Protein AF-A0A959FXV3-F1 (afdb_monomer_lite)

Sequence (146 aa):
MAFSIILAHLLRFNFEVSSIEYYHFWLGPLVFWIARVLSFFVFKTYTGIIFHTSIEDARRIFLTLASVSLGWAIILNPLAYLWTNHYLLPYSILIIELLVSVFMMAAYRALFKILYIESINQNKVKKRVFIYGAGSAGVTVKQVLD

Structure (mmCIF, N/CA/C/O backbone):
data_AF-A0A959FXV3-F1
#
_entry.id   AF-A0A959FXV3-F1
#
loop_
_atom_site.group_PDB
_atom_site.id
_atom_site.type_symbol
_atom_site.label_atom_id
_atom_site.label_alt_id
_atom_site.label_comp_id
_atom_site.label_asym_id
_atom_site.label_entity_id
_atom_site.label_seq_id
_atom_site.pdbx_PDB_ins_code
_atom_site.Cartn_x
_atom_site.Cartn_y
_atom_site.Cartn_z
_atom_site.occupancy
_atom_site.B_iso_or_equiv
_atom_site.auth_seq_id
_atom_site.auth_comp_id
_atom_site.auth_asym_id
_atom_site.auth_atom_id
_atom_site.pdbx_PDB_model_num
ATOM 1 N N . MET A 1 1 ? -5.057 -5.636 -3.500 1.00 75.06 1 MET A N 1
ATOM 2 C CA . MET A 1 1 ? -3.670 -5.805 -4.003 1.00 75.06 1 MET A CA 1
ATOM 3 C C . MET A 1 1 ? -3.615 -5.998 -5.501 1.00 75.06 1 MET A C 1
ATOM 5 O O . MET A 1 1 ? -2.956 -5.195 -6.137 1.00 75.06 1 MET A O 1
ATOM 9 N N . ALA A 1 2 ? -4.329 -6.975 -6.074 1.00 78.25 2 ALA A N 1
ATOM 10 C CA . ALA A 1 2 ? -4.413 -7.115 -7.535 1.00 78.25 2 ALA A CA 1
ATOM 11 C C . ALA A 1 2 ? -4.829 -5.792 -8.208 1.00 78.25 2 ALA A C 1
ATOM 13 O O . ALA A 1 2 ? -4.161 -5.328 -9.122 1.00 78.25 2 ALA A O 1
ATOM 14 N N . PHE A 1 3 ? -5.830 -5.107 -7.642 1.00 83.06 3 PHE A N 1
ATOM 15 C CA . PHE A 1 3 ? -6.234 -3.769 -8.085 1.00 83.06 3 PHE A CA 1
ATOM 16 C C . PHE A 1 3 ? -5.107 -2.720 -8.029 1.00 83.06 3 PHE A C 1
ATOM 18 O O . PHE A 1 3 ? -4.978 -1.919 -8.943 1.00 83.06 3 PHE A O 1
ATOM 25 N N . SER A 1 4 ? -4.265 -2.749 -6.990 1.00 83.31 4 SER A N 1
ATOM 26 C CA . SER A 1 4 ? -3.133 -1.820 -6.838 1.00 83.31 4 SER A CA 1
ATOM 27 C C . SER A 1 4 ? -2.106 -2.012 -7.951 1.00 83.31 4 SER A C 1
ATOM 29 O O . SER A 1 4 ? -1.649 -1.046 -8.552 1.00 83.31 4 SER A O 1
ATOM 31 N N . ILE A 1 5 ? -1.798 -3.274 -8.265 1.00 82.19 5 ILE A N 1
ATOM 32 C CA . ILE A 1 5 ? -0.875 -3.638 -9.341 1.00 82.19 5 ILE A CA 1
ATOM 33 C C . ILE A 1 5 ? -1.449 -3.190 -10.683 1.00 82.19 5 ILE A C 1
ATOM 35 O O . ILE A 1 5 ? -0.754 -2.515 -11.434 1.00 82.19 5 ILE A O 1
ATOM 39 N N . ILE A 1 6 ? -2.715 -3.501 -10.972 1.00 83.06 6 ILE A N 1
ATOM 40 C CA . ILE A 1 6 ? -3.372 -3.092 -12.223 1.00 83.06 6 ILE A CA 1
ATOM 41 C C . ILE A 1 6 ? -3.349 -1.565 -12.365 1.00 83.06 6 ILE A C 1
ATOM 43 O O . ILE A 1 6 ? -2.922 -1.047 -13.395 1.00 83.06 6 ILE A O 1
ATOM 47 N N . LEU A 1 7 ? -3.735 -0.840 -11.312 1.00 83.56 7 LEU A N 1
ATOM 48 C CA . LEU A 1 7 ? -3.769 0.619 -11.324 1.00 83.56 7 LEU A CA 1
ATOM 49 C C . LEU A 1 7 ? -2.373 1.229 -11.508 1.00 83.56 7 LEU A C 1
ATOM 51 O O . LEU A 1 7 ? -2.223 2.194 -12.251 1.00 83.56 7 LEU A O 1
ATOM 55 N N . ALA A 1 8 ? -1.345 0.655 -10.883 1.00 83.19 8 ALA A N 1
ATOM 56 C CA . ALA A 1 8 ? 0.028 1.121 -11.038 1.00 83.19 8 ALA A CA 1
ATOM 57 C C . ALA A 1 8 ? 0.549 0.961 -12.471 1.00 83.19 8 ALA A C 1
ATOM 59 O O . ALA A 1 8 ? 1.258 1.839 -12.964 1.00 83.19 8 ALA A O 1
ATOM 60 N N . HIS A 1 9 ? 0.168 -0.120 -13.155 1.00 79.12 9 HIS A N 1
ATOM 61 C CA . HIS A 1 9 ? 0.510 -0.302 -14.563 1.00 79.12 9 HIS A CA 1
ATOM 62 C C . HIS A 1 9 ? -0.232 0.704 -15.446 1.00 79.12 9 HIS A C 1
ATOM 64 O O . HIS A 1 9 ? 0.405 1.377 -16.250 1.00 79.12 9 HIS A O 1
ATOM 70 N N . LEU A 1 10 ? -1.541 0.887 -15.246 1.00 81.62 10 LEU A N 1
ATOM 71 C CA . LEU A 1 10 ? -2.317 1.878 -16.000 1.00 81.62 10 LEU A CA 1
ATOM 72 C C . LEU A 1 10 ? -1.748 3.294 -15.843 1.00 81.62 10 LEU A C 1
ATOM 74 O O . LEU A 1 10 ? -1.548 3.988 -16.836 1.00 81.62 10 LEU A O 1
ATOM 78 N N . LEU A 1 11 ? -1.414 3.698 -14.614 1.00 81.75 11 LEU A N 1
ATOM 79 C CA . LEU A 1 11 ? -0.819 5.008 -14.338 1.00 81.75 11 LEU A CA 1
ATOM 80 C C . LEU A 1 11 ? 0.571 5.165 -14.964 1.00 81.75 11 LEU A C 1
ATOM 82 O O . LEU A 1 11 ? 0.897 6.236 -15.466 1.00 81.75 11 LEU A O 1
ATOM 86 N N . ARG A 1 12 ? 1.397 4.110 -14.974 1.00 81.81 12 ARG A N 1
ATOM 87 C CA . ARG A 1 12 ? 2.744 4.169 -15.562 1.00 81.81 12 ARG A CA 1
ATOM 88 C C . ARG A 1 12 ? 2.724 4.387 -17.075 1.00 81.81 12 ARG A C 1
ATOM 90 O O . ARG A 1 12 ? 3.636 5.039 -17.591 1.00 81.81 12 ARG A O 1
ATOM 97 N N . PHE A 1 13 ? 1.724 3.823 -17.746 1.00 78.94 13 PHE A N 1
ATOM 98 C CA . PHE A 1 13 ? 1.533 3.912 -19.192 1.00 78.94 13 PHE A CA 1
ATOM 99 C C . PHE A 1 13 ? 0.538 5.007 -19.595 1.00 78.94 13 PHE A C 1
ATOM 101 O O . PHE A 1 13 ? 0.100 5.023 -20.735 1.00 78.94 13 PHE A O 1
ATOM 108 N N . ASN A 1 14 ? 0.163 5.920 -18.687 1.00 79.06 14 ASN A N 1
ATOM 109 C CA . ASN A 1 14 ? -0.831 6.970 -18.954 1.00 79.06 14 ASN A CA 1
ATOM 110 C C . ASN A 1 14 ? -2.129 6.434 -19.596 1.00 79.06 14 ASN A C 1
ATOM 112 O O . ASN A 1 14 ? -2.738 7.107 -20.419 1.00 79.06 14 ASN A O 1
ATOM 116 N N . PHE A 1 15 ? -2.557 5.226 -19.214 1.00 77.69 15 PHE A N 1
ATOM 117 C CA . PHE A 1 15 ? -3.709 4.508 -19.778 1.00 77.69 15 PHE A CA 1
ATOM 118 C C . PHE A 1 15 ? -3.577 4.085 -21.257 1.00 77.69 15 PHE A C 1
ATOM 120 O O . PHE A 1 15 ? -4.550 3.615 -21.846 1.00 77.69 15 PHE A O 1
ATOM 127 N N . GLU A 1 16 ? -2.383 4.151 -21.849 1.00 75.88 16 GLU A N 1
ATOM 128 C CA . GLU A 1 16 ? -2.110 3.640 -23.196 1.00 75.88 16 GLU A CA 1
ATOM 129 C C . GLU A 1 16 ? -1.821 2.132 -23.181 1.00 75.88 16 GLU A C 1
ATOM 131 O O . GLU A 1 16 ? -0.695 1.677 -22.969 1.00 75.88 16 GLU A O 1
ATOM 136 N N . VAL A 1 17 ? -2.859 1.336 -23.441 1.00 66.69 17 VAL A N 1
ATOM 137 C CA . VAL A 1 17 ? -2.805 -0.137 -23.394 1.00 66.69 17 VAL A CA 1
ATOM 138 C C . VAL A 1 17 ? -1.941 -0.749 -24.510 1.00 66.69 17 VAL A C 1
ATOM 140 O O . VAL A 1 17 ? -1.401 -1.835 -24.341 1.00 66.69 17 VAL A O 1
ATOM 143 N N . SER A 1 18 ? -1.720 -0.052 -25.625 1.00 62.75 18 SER A N 1
ATOM 144 C CA . SER A 1 18 ? -0.889 -0.539 -26.744 1.00 62.75 18 SER A CA 1
ATOM 145 C C . SER A 1 18 ? 0.589 -0.732 -26.379 1.00 62.75 18 SER A C 1
ATOM 147 O O . SER A 1 18 ? 1.270 -1.579 -26.951 1.00 62.75 18 SER A O 1
ATOM 149 N N . SER A 1 19 ? 1.091 0.019 -25.398 1.00 61.59 19 SER A N 1
ATOM 150 C CA . SER A 1 19 ? 2.481 -0.062 -24.927 1.00 61.59 19 SER A CA 1
ATOM 151 C C . SER A 1 19 ? 2.746 -1.242 -23.974 1.00 61.59 19 SER A C 1
ATOM 153 O O . SER A 1 19 ? 3.897 -1.589 -23.705 1.00 61.59 19 SER A O 1
ATOM 155 N N . ILE A 1 20 ? 1.679 -1.886 -23.491 1.00 60.22 20 ILE A N 1
ATOM 156 C CA . ILE A 1 20 ? 1.708 -2.980 -22.514 1.00 60.22 20 ILE A CA 1
ATOM 157 C C . ILE A 1 20 ? 2.058 -4.324 -23.174 1.00 60.22 20 ILE A C 1
ATOM 159 O O . ILE A 1 20 ? 2.752 -5.141 -22.574 1.00 60.22 20 ILE A O 1
ATOM 163 N N . GLU A 1 21 ? 1.645 -4.563 -24.420 1.00 57.72 21 GLU A N 1
ATOM 164 C CA . GLU A 1 21 ? 1.830 -5.864 -25.088 1.00 57.72 21 GLU A CA 1
ATOM 165 C C . GLU A 1 21 ? 3.283 -6.146 -25.513 1.00 57.72 21 GLU A C 1
ATOM 167 O O . GLU A 1 21 ? 3.685 -7.305 -25.615 1.00 57.72 21 GLU A O 1
ATOM 172 N N . TYR A 1 22 ? 4.112 -5.112 -25.684 1.00 55.06 22 TYR A N 1
ATOM 173 C CA . TYR A 1 22 ? 5.455 -5.246 -26.267 1.00 55.06 22 TYR A CA 1
ATOM 174 C C . TYR A 1 22 ? 6.492 -5.921 -25.344 1.00 55.06 22 TYR A C 1
ATOM 176 O O . TYR A 1 22 ? 7.534 -6.380 -25.806 1.00 55.06 22 TYR A O 1
ATOM 184 N N . TYR A 1 23 ? 6.223 -6.008 -24.036 1.00 56.47 23 TYR A N 1
ATOM 185 C CA . TYR A 1 23 ? 7.224 -6.360 -23.015 1.00 56.47 23 TYR A CA 1
ATOM 186 C C . TYR A 1 23 ? 7.000 -7.701 -22.291 1.00 56.47 23 TYR A C 1
ATOM 188 O O . TYR A 1 23 ? 7.537 -7.892 -21.203 1.00 56.47 23 TYR A O 1
ATOM 196 N N . HIS A 1 24 ? 6.240 -8.655 -22.854 1.00 57.41 24 HIS A N 1
ATOM 197 C CA . HIS A 1 24 ? 5.924 -9.931 -22.165 1.00 57.41 24 HIS A CA 1
ATOM 198 C C . HIS A 1 24 ? 5.381 -9.686 -20.741 1.00 57.41 24 HIS A C 1
ATOM 200 O O . HIS A 1 24 ? 5.796 -10.273 -19.739 1.00 57.41 24 HIS A O 1
ATOM 206 N N . PHE A 1 25 ? 4.433 -8.756 -20.678 1.00 64.56 25 PHE A N 1
ATOM 207 C CA . PHE A 1 25 ? 3.991 -8.032 -19.492 1.00 64.56 25 PHE A CA 1
ATOM 208 C C . PHE A 1 25 ? 3.380 -8.877 -18.369 1.00 64.56 25 PHE A C 1
ATOM 210 O O . PHE A 1 25 ? 3.271 -8.397 -17.249 1.00 64.56 25 PHE A O 1
ATOM 217 N N . TRP A 1 26 ? 3.000 -10.132 -18.606 1.00 66.69 26 TRP A N 1
ATOM 218 C CA . TRP A 1 26 ? 2.241 -10.905 -17.618 1.00 66.69 26 TRP A CA 1
ATOM 219 C C . TRP A 1 26 ? 3.104 -11.555 -16.530 1.00 66.69 26 TRP A C 1
ATOM 221 O O . TRP A 1 26 ? 2.618 -11.739 -15.416 1.00 66.69 26 TRP A O 1
ATOM 231 N N . LEU A 1 27 ? 4.375 -11.877 -16.796 1.00 71.69 27 LEU A N 1
ATOM 232 C CA . LEU A 1 27 ? 5.201 -12.630 -15.841 1.00 71.69 27 LEU A CA 1
ATOM 233 C C . LEU A 1 27 ? 5.641 -11.784 -14.636 1.00 71.69 27 LEU A C 1
ATOM 235 O O . LEU A 1 27 ? 5.456 -12.205 -13.495 1.00 71.69 27 LEU A O 1
ATOM 239 N N . GLY A 1 28 ? 6.175 -10.581 -14.858 1.00 75.50 28 GLY A N 1
ATOM 240 C CA . GLY A 1 28 ? 6.685 -9.724 -13.777 1.00 75.50 28 GLY A CA 1
ATOM 241 C C . GLY A 1 28 ? 5.632 -9.339 -12.725 1.00 75.50 28 GLY A C 1
ATOM 242 O O . GLY A 1 28 ? 5.844 -9.596 -11.536 1.00 75.50 28 GLY A O 1
ATOM 243 N N . PRO A 1 29 ? 4.468 -8.797 -13.125 1.00 78.06 29 PRO A N 1
ATOM 244 C CA . PRO A 1 29 ? 3.387 -8.436 -12.211 1.00 78.06 29 PRO A CA 1
ATOM 245 C C . PRO A 1 29 ? 2.800 -9.642 -11.472 1.00 78.06 29 PRO A C 1
ATOM 247 O O . PRO A 1 29 ? 2.407 -9.513 -10.313 1.00 78.06 29 PRO A O 1
ATOM 250 N N . LEU A 1 30 ? 2.762 -10.815 -12.112 1.00 79.94 30 LEU A N 1
ATOM 251 C CA . LEU A 1 30 ? 2.238 -12.042 -11.515 1.00 79.94 30 LEU A CA 1
ATOM 252 C C . LEU A 1 30 ? 3.181 -12.594 -10.440 1.00 79.94 30 LEU A C 1
ATOM 254 O O . LEU A 1 30 ? 2.732 -12.896 -9.334 1.00 79.94 30 LEU A O 1
ATOM 258 N N . VAL A 1 31 ? 4.490 -12.646 -10.709 1.00 80.06 31 VAL A N 1
ATOM 259 C CA . VAL A 1 31 ? 5.491 -13.041 -9.701 1.00 80.06 31 VAL A CA 1
ATOM 260 C C . VAL A 1 31 ? 5.507 -12.040 -8.541 1.00 80.06 31 VAL A C 1
ATOM 262 O O . VAL A 1 31 ? 5.544 -12.443 -7.377 1.00 80.06 31 VAL A O 1
ATOM 265 N N . PHE A 1 32 ? 5.393 -10.740 -8.832 1.00 82.44 32 PHE A N 1
ATOM 266 C CA . PHE A 1 32 ? 5.285 -9.704 -7.804 1.00 82.44 32 PHE A CA 1
ATOM 267 C C . PHE A 1 32 ? 4.036 -9.874 -6.937 1.00 82.44 32 PHE A C 1
ATOM 269 O O . PHE A 1 32 ? 4.103 -9.776 -5.710 1.00 82.44 32 PHE A O 1
ATOM 276 N N . TRP A 1 33 ? 2.896 -10.179 -7.557 1.00 83.00 33 TRP A N 1
ATOM 277 C CA . TRP A 1 33 ? 1.655 -10.438 -6.840 1.00 83.00 33 TRP A CA 1
ATOM 278 C C . TRP A 1 33 ? 1.782 -11.644 -5.902 1.00 83.00 33 TRP A C 1
ATOM 280 O O . TRP A 1 33 ? 1.414 -11.536 -4.732 1.00 83.00 33 TRP A O 1
ATOM 290 N N . ILE A 1 34 ? 2.374 -12.749 -6.366 1.00 83.62 34 ILE A N 1
ATOM 291 C CA . ILE A 1 34 ? 2.617 -13.947 -5.546 1.00 83.62 34 ILE A CA 1
ATOM 292 C C . ILE A 1 34 ? 3.521 -13.622 -4.350 1.00 83.62 34 ILE A C 1
ATOM 294 O O . ILE A 1 34 ? 3.174 -13.951 -3.214 1.00 83.62 34 ILE A O 1
ATOM 298 N N . ALA A 1 35 ? 4.639 -12.922 -4.576 1.00 82.00 35 ALA A N 1
ATOM 299 C CA . ALA A 1 35 ? 5.551 -12.505 -3.507 1.00 82.00 35 ALA A CA 1
ATOM 300 C C . ALA A 1 35 ? 4.837 -11.656 -2.440 1.00 82.00 35 ALA A C 1
ATOM 302 O O . ALA A 1 35 ? 5.111 -11.760 -1.242 1.00 82.00 35 ALA A O 1
ATOM 303 N N . ARG A 1 36 ? 3.870 -10.842 -2.870 1.00 80.94 36 ARG A N 1
ATOM 304 C CA . ARG A 1 36 ? 3.094 -9.965 -1.995 1.00 80.94 36 ARG A CA 1
ATOM 305 C C . ARG A 1 36 ? 1.994 -10.685 -1.222 1.00 80.94 36 ARG A C 1
ATOM 307 O O . ARG A 1 36 ? 1.734 -10.352 -0.069 1.00 80.94 36 ARG A O 1
ATOM 314 N N . VAL A 1 37 ? 1.364 -11.687 -1.825 1.00 82.56 37 VAL A N 1
ATOM 315 C CA . VAL A 1 37 ? 0.430 -12.568 -1.116 1.00 82.56 37 VAL A CA 1
ATOM 316 C C . VAL A 1 37 ? 1.180 -13.346 -0.032 1.00 82.56 37 VAL A C 1
ATOM 318 O O . VAL A 1 37 ? 0.744 -13.360 1.119 1.00 82.56 37 VAL A O 1
ATOM 321 N N . LEU A 1 38 ? 2.347 -13.910 -0.362 1.00 82.50 38 LEU A N 1
ATOM 322 C CA . LEU A 1 38 ? 3.209 -14.624 0.586 1.00 82.50 38 LEU A CA 1
ATOM 323 C C . LEU A 1 38 ? 3.622 -13.750 1.776 1.00 82.50 38 LEU A C 1
ATOM 325 O O . LEU A 1 38 ? 3.519 -14.189 2.922 1.00 82.50 38 LEU A O 1
ATOM 329 N N . SER A 1 39 ? 4.030 -12.501 1.538 1.00 76.38 39 SER A N 1
ATOM 330 C CA . SER A 1 39 ? 4.417 -11.602 2.631 1.00 76.38 39 SER A CA 1
ATOM 331 C C . SER A 1 39 ? 3.260 -11.321 3.594 1.00 76.38 39 SER A C 1
ATOM 333 O O . SER A 1 39 ? 3.462 -11.283 4.805 1.00 76.38 39 SER A O 1
ATOM 335 N N . PHE A 1 40 ? 2.025 -11.224 3.104 1.00 73.38 40 PHE A N 1
ATOM 336 C CA . PHE A 1 40 ? 0.855 -11.037 3.963 1.00 73.38 40 PHE A CA 1
ATOM 337 C C . PHE A 1 40 ? 0.566 -12.229 4.874 1.00 73.38 40 PHE A C 1
ATOM 339 O O . PHE A 1 40 ? 0.165 -12.038 6.026 1.00 73.38 40 PHE A O 1
ATOM 346 N N . PHE A 1 41 ? 0.798 -13.448 4.385 1.00 72.81 41 PHE A N 1
ATOM 347 C CA . PHE A 1 41 ? 0.689 -14.652 5.208 1.00 72.81 41 PHE A CA 1
ATOM 348 C C . PHE A 1 41 ? 1.759 -14.689 6.303 1.00 72.81 41 PHE A C 1
ATOM 350 O O . PHE A 1 41 ? 1.442 -14.993 7.452 1.00 72.81 41 PHE A O 1
ATOM 357 N N . VAL A 1 42 ? 3.000 -14.314 5.977 1.00 70.81 42 VAL A N 1
ATOM 358 C CA . VAL A 1 42 ? 4.116 -14.291 6.938 1.00 70.81 42 VAL A CA 1
ATOM 359 C C . VAL A 1 42 ? 3.908 -13.222 8.014 1.00 70.81 42 VAL A C 1
ATOM 361 O O . VAL A 1 42 ? 4.068 -13.494 9.201 1.00 70.81 42 VAL A O 1
ATOM 364 N N . PHE A 1 43 ? 3.508 -12.011 7.622 1.00 66.44 43 PHE A N 1
ATOM 365 C CA . PHE A 1 43 ? 3.371 -10.879 8.541 1.00 66.44 43 PHE A CA 1
ATOM 366 C C . PHE A 1 43 ? 2.019 -10.821 9.272 1.00 66.44 43 PHE A C 1
ATOM 368 O O . PHE A 1 43 ? 1.827 -9.928 10.101 1.00 66.44 43 PHE A O 1
ATOM 375 N N . LYS A 1 44 ? 1.099 -11.765 9.000 1.00 64.25 44 LYS A N 1
ATOM 376 C CA . LYS A 1 44 ? -0.242 -11.870 9.611 1.00 64.25 44 LYS A CA 1
ATOM 377 C C . LYS A 1 44 ? -0.937 -10.510 9.733 1.00 64.25 44 LYS A C 1
ATOM 379 O O . LYS A 1 44 ? -1.488 -10.137 10.768 1.00 64.25 44 LYS A O 1
ATOM 384 N N . THR A 1 45 ? -0.930 -9.745 8.651 1.00 62.81 45 THR A N 1
ATOM 385 C CA . THR A 1 45 ? -1.444 -8.368 8.626 1.00 62.81 45 THR A CA 1
ATOM 386 C C . THR A 1 45 ? -2.968 -8.288 8.863 1.00 62.81 45 THR A C 1
ATOM 388 O O . THR A 1 45 ? -3.526 -7.212 9.084 1.00 62.81 45 THR A O 1
ATOM 391 N N . TYR A 1 46 ? -3.641 -9.443 8.865 1.00 60.00 46 TYR A N 1
ATOM 392 C CA . TYR A 1 46 ? -5.076 -9.620 9.081 1.00 60.00 46 TYR A CA 1
ATOM 393 C C . TYR A 1 46 ? -5.516 -9.599 10.560 1.00 60.00 46 TYR A C 1
ATOM 395 O O . TYR A 1 46 ? -6.694 -9.388 10.829 1.00 60.00 46 TYR A O 1
ATOM 403 N N . THR A 1 47 ? -4.614 -9.786 11.531 1.00 53.00 47 THR A N 1
ATOM 404 C CA . THR A 1 47 ? -4.994 -10.092 12.934 1.00 53.00 47 THR A CA 1
ATOM 405 C C . THR A 1 47 ? -5.230 -8.900 13.884 1.00 53.00 47 THR A C 1
ATOM 407 O O . THR A 1 47 ? -5.376 -9.114 15.080 1.00 53.00 47 THR A O 1
ATOM 410 N N . GLY A 1 48 ? -5.309 -7.653 13.403 1.00 53.62 48 GLY A N 1
ATOM 411 C CA . GLY A 1 48 ? -5.340 -6.449 14.270 1.00 53.62 48 GLY A CA 1
ATOM 412 C C . GLY A 1 48 ? -6.629 -5.612 14.264 1.00 53.62 48 GLY A C 1
ATOM 413 O O . GLY A 1 48 ? -6.628 -4.462 14.683 1.00 53.62 48 GLY A O 1
ATOM 414 N N . ILE A 1 49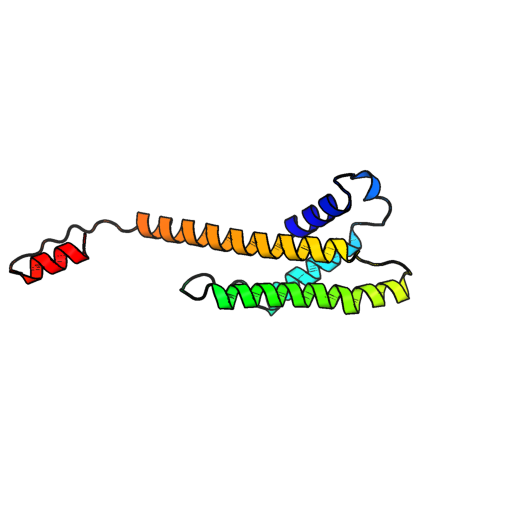 ? -7.739 -6.119 13.723 1.00 57.38 49 ILE A N 1
ATOM 415 C CA . ILE A 1 49 ? -8.846 -5.249 13.273 1.00 57.38 49 ILE A CA 1
ATOM 416 C C . ILE A 1 49 ? -9.676 -4.620 14.417 1.00 57.38 49 ILE A C 1
ATOM 418 O O . ILE A 1 49 ? -10.345 -3.618 14.174 1.00 57.38 49 ILE A O 1
ATOM 422 N N . ILE A 1 50 ? -9.654 -5.141 15.654 1.00 55.31 50 ILE A N 1
ATOM 423 C CA . ILE A 1 50 ? -10.853 -4.988 16.503 1.00 55.31 50 ILE A CA 1
ATOM 424 C C . ILE A 1 50 ? -10.748 -3.991 17.684 1.00 55.31 50 ILE A C 1
ATOM 426 O O . ILE A 1 50 ? -11.752 -3.337 17.943 1.00 55.31 50 ILE A O 1
ATOM 430 N N . PHE A 1 51 ? -9.613 -3.719 18.352 1.00 51.91 51 PHE A N 1
ATOM 431 C CA . PHE A 1 51 ? -9.626 -2.735 19.463 1.00 51.91 51 PHE A CA 1
ATOM 432 C C . PHE A 1 51 ? -8.359 -1.866 19.597 1.00 51.91 51 PHE A C 1
ATOM 434 O O . PHE A 1 51 ? -7.292 -2.346 19.939 1.00 51.91 51 PHE A O 1
ATOM 441 N N . HIS A 1 52 ? -8.535 -0.553 19.379 1.00 52.34 52 HIS A N 1
ATOM 442 C CA . HIS A 1 52 ? -7.760 0.571 19.949 1.00 52.34 52 HIS A CA 1
ATOM 443 C C . HIS A 1 52 ? -6.234 0.616 19.704 1.00 52.34 52 HIS A C 1
ATOM 445 O O . HIS A 1 52 ? -5.511 1.249 20.466 1.00 52.34 52 HIS A O 1
ATOM 451 N N . THR A 1 53 ? -5.737 0.047 18.601 1.00 54.81 53 THR A N 1
ATOM 452 C CA . THR A 1 53 ? -4.299 0.082 18.246 1.00 54.81 53 THR A CA 1
ATOM 453 C C . THR A 1 53 ? -4.082 0.529 16.790 1.00 54.81 53 THR A C 1
ATOM 455 O O . THR A 1 53 ? -3.504 -0.184 15.976 1.00 54.81 53 THR A O 1
ATOM 458 N N . SER A 1 54 ? -4.620 1.692 16.386 1.00 61.94 54 SER A N 1
ATOM 459 C CA . SER A 1 54 ? -4.677 2.042 14.952 1.00 61.94 54 SER A CA 1
ATOM 460 C C . SER A 1 54 ? -3.352 2.510 14.346 1.00 61.94 54 SER A C 1
ATOM 462 O O . SER A 1 54 ? -3.165 2.343 13.142 1.00 61.94 54 SER A O 1
ATOM 464 N N . ILE A 1 55 ? -2.450 3.104 15.135 1.00 67.12 55 ILE A N 1
ATOM 465 C CA . ILE A 1 55 ? -1.220 3.719 14.610 1.00 67.12 55 ILE A CA 1
ATOM 466 C C . ILE A 1 55 ? -0.106 2.678 14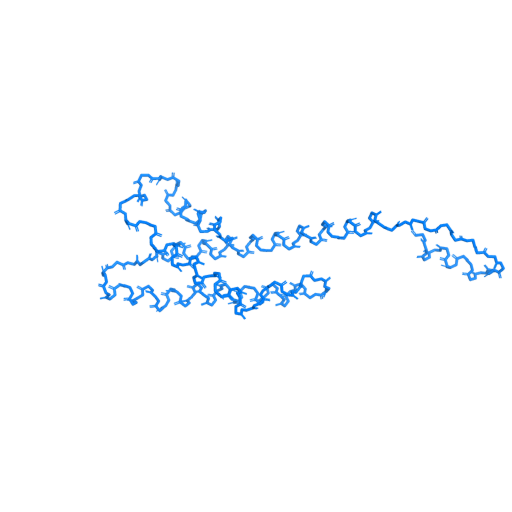.471 1.00 67.12 55 ILE A C 1
ATOM 468 O O . ILE A 1 55 ? 0.476 2.548 13.394 1.00 67.12 55 ILE A O 1
ATOM 472 N N . GLU A 1 56 ? 0.162 1.893 15.513 1.00 71.56 56 GLU A N 1
ATOM 473 C CA . GLU A 1 56 ? 1.201 0.856 15.504 1.00 71.56 56 GLU A CA 1
ATOM 474 C C . GLU A 1 56 ? 0.907 -0.216 14.456 1.00 71.56 56 GLU A C 1
ATOM 476 O O . GLU A 1 56 ? 1.816 -0.669 13.753 1.00 71.56 56 GLU A O 1
ATOM 481 N N . ASP A 1 57 ? -0.366 -0.570 14.281 1.00 71.44 57 ASP A N 1
ATOM 482 C CA . ASP A 1 57 ? -0.755 -1.497 13.233 1.00 71.44 57 ASP A CA 1
ATOM 483 C C . ASP A 1 57 ? -0.562 -0.888 11.848 1.00 71.44 57 ASP A C 1
ATOM 485 O O . ASP A 1 57 ? 0.023 -1.542 10.990 1.00 71.44 57 ASP A O 1
ATOM 489 N N . ALA A 1 58 ? -0.991 0.358 11.610 1.00 73.44 58 ALA A N 1
ATOM 490 C CA . ALA A 1 58 ? -0.763 1.030 10.328 1.00 73.44 58 ALA A CA 1
ATOM 491 C C . ALA A 1 58 ? 0.735 1.115 9.994 1.00 73.44 58 ALA A C 1
ATOM 493 O O . ALA A 1 58 ? 1.134 0.847 8.859 1.00 73.44 58 ALA A O 1
ATOM 494 N N . ARG A 1 59 ? 1.575 1.390 10.999 1.00 77.81 59 ARG A N 1
ATOM 495 C CA . ARG A 1 59 ? 3.034 1.363 10.871 1.00 77.81 59 ARG A CA 1
ATOM 496 C C . ARG A 1 59 ? 3.544 -0.031 10.508 1.00 77.81 59 ARG A C 1
ATOM 498 O O . ARG A 1 59 ? 4.389 -0.143 9.624 1.00 77.81 59 ARG A O 1
ATOM 505 N N . ARG A 1 60 ? 3.035 -1.095 11.139 1.00 78.19 60 ARG A N 1
ATOM 506 C CA . ARG A 1 60 ? 3.395 -2.482 10.802 1.00 78.19 60 ARG A CA 1
ATOM 507 C C . ARG A 1 60 ? 3.038 -2.809 9.351 1.00 78.19 60 ARG A C 1
ATOM 509 O O . ARG A 1 60 ? 3.887 -3.329 8.637 1.00 78.19 60 ARG A O 1
ATOM 516 N N . ILE A 1 61 ? 1.831 -2.452 8.901 1.00 81.06 61 ILE A N 1
ATOM 517 C CA . ILE A 1 61 ? 1.402 -2.635 7.503 1.00 81.06 61 ILE A CA 1
ATOM 518 C C . ILE A 1 61 ? 2.352 -1.911 6.550 1.00 81.06 61 ILE A C 1
ATOM 520 O O . ILE A 1 61 ? 2.830 -2.506 5.585 1.00 81.06 61 ILE A O 1
ATOM 524 N N . PHE A 1 62 ? 2.636 -0.638 6.830 1.00 82.69 62 PHE A N 1
ATOM 525 C CA . PHE A 1 62 ? 3.519 0.173 6.002 1.00 82.69 62 PHE A CA 1
ATOM 526 C C . PHE A 1 62 ? 4.917 -0.440 5.904 1.00 82.69 62 PHE A C 1
ATOM 528 O O . PHE A 1 62 ? 5.430 -0.610 4.803 1.00 82.69 62 PHE A O 1
ATOM 535 N N . LEU A 1 63 ? 5.506 -0.839 7.035 1.00 83.12 63 LEU A N 1
ATOM 536 C CA . LEU A 1 63 ? 6.830 -1.460 7.064 1.00 83.12 63 LEU A CA 1
ATOM 537 C C . LEU A 1 63 ? 6.862 -2.793 6.311 1.00 83.12 63 LEU A C 1
ATOM 539 O O . LEU A 1 63 ? 7.824 -3.045 5.592 1.00 83.12 63 LEU A O 1
ATOM 543 N N . THR A 1 64 ? 5.819 -3.620 6.421 1.00 83.50 64 THR A N 1
ATOM 544 C CA . THR A 1 64 ? 5.704 -4.870 5.653 1.00 83.50 64 THR A CA 1
ATOM 545 C C . THR A 1 64 ? 5.617 -4.611 4.147 1.00 83.50 64 THR A C 1
ATOM 547 O O . THR A 1 64 ? 6.273 -5.288 3.363 1.00 83.50 64 THR A O 1
ATOM 550 N N . LEU A 1 65 ? 4.821 -3.632 3.713 1.00 84.62 65 LEU A N 1
ATOM 551 C CA . LEU A 1 65 ? 4.686 -3.312 2.289 1.00 84.62 65 LEU A CA 1
ATOM 552 C C . LEU A 1 65 ? 5.958 -2.679 1.719 1.00 84.62 65 LEU A C 1
ATOM 554 O O . LEU A 1 65 ? 6.386 -3.020 0.612 1.00 84.62 65 LEU A O 1
ATOM 558 N N . ALA A 1 66 ? 6.576 -1.783 2.489 1.00 85.88 66 ALA A N 1
ATOM 559 C CA . ALA A 1 66 ? 7.818 -1.127 2.121 1.00 85.88 66 ALA A CA 1
ATOM 560 C C . ALA A 1 66 ? 8.972 -2.131 2.047 1.00 85.88 66 ALA A C 1
ATOM 562 O O . ALA A 1 66 ? 9.720 -2.099 1.078 1.00 85.88 66 ALA A O 1
ATOM 563 N N . SER A 1 67 ? 9.097 -3.060 3.002 1.00 84.62 67 SER A N 1
ATOM 564 C CA . SER A 1 67 ? 10.181 -4.052 3.000 1.00 84.62 67 SER A CA 1
ATOM 565 C C . SER A 1 67 ? 10.117 -4.986 1.793 1.00 84.62 67 SER A C 1
ATOM 567 O O . SER A 1 67 ? 11.147 -5.266 1.188 1.00 84.62 67 SER A O 1
ATOM 569 N N . VAL A 1 68 ? 8.919 -5.406 1.381 1.00 84.69 68 VAL A N 1
ATOM 570 C CA . VAL A 1 68 ? 8.722 -6.239 0.182 1.00 84.69 68 VAL A CA 1
ATOM 571 C C . VAL A 1 68 ? 9.049 -5.458 -1.088 1.00 84.69 68 VAL A C 1
ATOM 573 O O . VAL A 1 68 ? 9.753 -5.964 -1.959 1.00 84.69 68 VAL A O 1
ATOM 576 N N . SER A 1 69 ? 8.579 -4.211 -1.186 1.00 85.62 69 SER A N 1
ATOM 577 C CA . SER A 1 69 ? 8.827 -3.360 -2.357 1.00 85.62 69 SER A CA 1
ATOM 578 C C . SER A 1 69 ? 10.310 -2.994 -2.489 1.00 85.62 69 SER A C 1
ATOM 580 O O . SER A 1 69 ? 10.863 -3.039 -3.585 1.00 85.62 69 SER A O 1
ATOM 582 N N . LEU A 1 70 ? 10.976 -2.698 -1.368 1.00 85.81 70 LEU A N 1
ATOM 583 C CA . LEU A 1 70 ? 12.415 -2.437 -1.309 1.00 85.81 70 LEU A CA 1
ATOM 584 C C . LEU A 1 70 ? 13.233 -3.697 -1.593 1.00 85.81 70 LEU A C 1
ATOM 586 O O . LEU A 1 70 ? 14.184 -3.633 -2.365 1.00 85.81 70 LEU A O 1
ATOM 590 N N . GLY A 1 71 ? 12.853 -4.845 -1.030 1.00 83.81 71 GLY A N 1
ATOM 591 C CA . GLY A 1 71 ? 13.502 -6.125 -1.315 1.00 83.81 71 GLY A CA 1
ATOM 592 C C . GLY A 1 71 ? 13.426 -6.475 -2.800 1.00 83.81 71 GLY A C 1
ATOM 593 O O . GLY A 1 71 ? 14.421 -6.879 -3.396 1.00 83.81 71 GLY A O 1
ATOM 594 N N . TRP A 1 72 ? 12.280 -6.223 -3.435 1.00 83.00 72 TRP A N 1
ATOM 595 C CA . TRP A 1 72 ? 12.142 -6.381 -4.880 1.00 83.00 72 TRP A CA 1
ATOM 596 C C . TRP A 1 72 ? 13.044 -5.417 -5.660 1.00 83.00 72 TRP A C 1
ATOM 598 O O . TRP A 1 72 ? 13.753 -5.834 -6.576 1.00 83.00 72 TRP A O 1
ATOM 608 N N . ALA A 1 73 ? 13.048 -4.137 -5.282 1.00 83.50 73 ALA A N 1
ATOM 609 C CA . ALA A 1 73 ? 13.849 -3.107 -5.934 1.00 83.50 73 ALA A CA 1
ATOM 610 C C . ALA A 1 73 ? 15.363 -3.365 -5.826 1.00 83.50 73 ALA A C 1
ATOM 612 O O . ALA A 1 73 ? 16.079 -3.149 -6.797 1.00 83.50 73 ALA A O 1
ATOM 613 N N . ILE A 1 74 ? 15.847 -3.821 -4.669 1.00 83.69 74 ILE A N 1
ATOM 614 C CA . ILE A 1 74 ? 17.282 -3.951 -4.370 1.00 83.69 74 ILE A CA 1
ATOM 615 C C . ILE A 1 74 ? 17.832 -5.325 -4.770 1.00 83.69 74 ILE A C 1
ATOM 617 O O . ILE A 1 74 ? 18.985 -5.420 -5.173 1.00 83.69 74 ILE A O 1
ATOM 621 N N . ILE A 1 75 ? 17.036 -6.392 -4.659 1.00 82.50 75 ILE A N 1
ATOM 622 C CA . ILE A 1 75 ? 17.512 -7.764 -4.889 1.00 82.50 75 ILE A CA 1
ATOM 623 C C . ILE A 1 75 ? 17.045 -8.266 -6.252 1.00 82.50 75 ILE A C 1
ATOM 625 O O . ILE A 1 75 ? 17.861 -8.613 -7.103 1.00 82.50 75 ILE A O 1
ATOM 629 N N . LEU A 1 76 ? 15.730 -8.297 -6.475 1.00 79.69 76 LEU A N 1
ATOM 630 C CA . LEU A 1 76 ? 15.152 -8.985 -7.630 1.00 79.69 76 LEU A CA 1
ATOM 631 C C . LEU A 1 76 ? 15.365 -8.221 -8.936 1.00 79.69 76 LEU A C 1
ATOM 633 O O . LEU A 1 76 ? 15.666 -8.847 -9.946 1.00 79.69 76 LEU A O 1
ATOM 637 N N . ASN A 1 77 ? 15.271 -6.890 -8.928 1.00 81.31 77 ASN A N 1
ATOM 638 C CA . ASN A 1 77 ? 15.499 -6.086 -10.132 1.00 81.31 77 ASN A CA 1
ATOM 639 C C . ASN A 1 77 ? 16.953 -6.144 -10.641 1.00 81.31 77 ASN A C 1
ATOM 641 O O . ASN A 1 77 ? 17.139 -6.380 -11.835 1.00 81.31 77 ASN A O 1
ATOM 645 N N . PRO A 1 78 ? 17.989 -5.972 -9.797 1.00 80.44 78 PRO A N 1
ATOM 646 C CA . PRO A 1 78 ? 19.377 -6.109 -10.237 1.00 80.44 78 PRO A CA 1
ATOM 647 C C . PRO A 1 78 ? 19.731 -7.541 -10.643 1.00 80.44 78 PRO A C 1
ATOM 649 O O . PRO A 1 78 ? 20.401 -7.736 -11.651 1.00 80.44 78 PRO A O 1
ATOM 652 N N . LEU A 1 79 ? 19.235 -8.547 -9.913 1.00 80.69 79 LEU A N 1
ATOM 653 C CA . LEU A 1 79 ? 19.451 -9.955 -10.258 1.00 80.69 79 LEU A CA 1
ATOM 654 C C . LEU A 1 79 ? 18.809 -10.315 -11.608 1.00 80.69 79 LEU A C 1
ATOM 656 O O . LEU A 1 79 ? 19.430 -10.968 -12.442 1.00 80.69 79 LEU A O 1
ATOM 660 N N . ALA A 1 80 ? 17.590 -9.833 -11.852 1.00 76.81 80 ALA A N 1
ATOM 661 C CA . ALA A 1 80 ? 16.908 -9.963 -13.134 1.00 76.81 80 ALA A CA 1
ATOM 662 C C . ALA A 1 80 ? 17.681 -9.299 -14.275 1.00 76.81 80 ALA A C 1
ATOM 664 O O . ALA A 1 80 ? 17.827 -9.888 -15.348 1.00 76.81 80 ALA A O 1
ATOM 665 N N . TYR A 1 81 ? 18.199 -8.095 -14.029 1.00 78.75 81 TYR A N 1
ATOM 666 C CA . TYR A 1 81 ? 18.984 -7.350 -15.003 1.00 78.75 81 TYR A CA 1
ATOM 667 C C . TYR A 1 81 ? 20.260 -8.107 -15.396 1.00 78.75 81 TYR A C 1
ATOM 669 O O . TYR A 1 81 ? 20.571 -8.189 -16.578 1.00 78.75 81 TYR A O 1
ATOM 677 N N . LEU A 1 82 ? 20.944 -8.745 -14.439 1.00 77.81 82 LEU A N 1
ATOM 678 C CA . LEU A 1 82 ? 22.137 -9.558 -14.710 1.00 77.81 82 LEU A CA 1
ATOM 679 C C . LEU A 1 82 ? 21.856 -10.785 -15.594 1.00 77.81 82 LEU A C 1
ATOM 681 O O . LEU A 1 82 ? 22.723 -11.180 -16.368 1.00 77.81 82 LEU A O 1
ATOM 685 N N . TRP A 1 83 ? 20.669 -11.389 -15.495 1.00 73.75 83 TRP A N 1
ATOM 686 C CA . TRP A 1 83 ? 20.316 -12.572 -16.293 1.00 73.75 83 TRP A CA 1
ATOM 687 C C . TRP A 1 83 ? 19.636 -12.261 -17.623 1.00 73.75 83 TRP A C 1
ATOM 689 O O . TRP A 1 83 ? 19.772 -13.034 -18.567 1.00 73.75 83 TRP A O 1
ATOM 699 N N . THR A 1 84 ? 18.883 -11.166 -17.708 1.00 70.69 84 THR A N 1
ATOM 700 C CA . THR A 1 84 ? 17.994 -10.899 -18.852 1.00 70.69 84 THR A CA 1
ATOM 701 C C . THR A 1 84 ? 18.272 -9.571 -19.554 1.00 70.69 84 THR A C 1
ATOM 703 O O . THR A 1 84 ? 17.615 -9.274 -20.550 1.00 70.69 84 THR A O 1
ATOM 706 N N . ASN A 1 85 ? 19.227 -8.763 -19.066 1.00 71.94 85 ASN A N 1
ATOM 707 C CA . ASN A 1 85 ? 19.490 -7.377 -19.493 1.00 71.94 85 ASN A CA 1
ATOM 708 C C . ASN A 1 85 ? 18.265 -6.443 -19.430 1.00 71.94 85 ASN A C 1
ATOM 710 O O . ASN A 1 85 ? 18.298 -5.329 -19.947 1.00 71.94 85 ASN A O 1
ATOM 714 N N . HIS A 1 86 ? 17.181 -6.875 -18.784 1.00 69.50 86 HIS A N 1
ATOM 715 C CA . HIS A 1 86 ? 15.937 -6.130 -18.661 1.00 69.50 86 HIS A CA 1
ATOM 716 C C . HIS A 1 86 ? 15.483 -6.117 -17.202 1.00 69.50 86 HIS A C 1
ATOM 718 O O . HIS A 1 86 ? 15.687 -7.073 -16.451 1.00 69.50 86 HIS A O 1
ATOM 724 N N . TYR A 1 87 ? 14.853 -5.018 -16.786 1.00 70.62 87 TYR A N 1
ATOM 725 C CA . TYR A 1 87 ? 14.219 -4.949 -15.473 1.00 70.62 87 TYR A CA 1
ATOM 726 C C . TYR A 1 87 ? 12.894 -5.705 -15.500 1.00 70.62 87 TYR A C 1
ATOM 728 O O . TYR A 1 87 ? 12.026 -5.419 -16.322 1.00 70.62 87 TYR A O 1
ATOM 736 N N . LEU A 1 88 ? 12.727 -6.627 -14.553 1.00 69.94 88 LEU A N 1
ATOM 737 C CA . LEU A 1 88 ? 11.515 -7.432 -14.398 1.00 69.94 88 LEU A CA 1
ATOM 738 C C . LEU A 1 88 ? 10.299 -6.566 -14.019 1.00 69.94 88 LEU A C 1
ATOM 740 O O . LEU A 1 88 ? 9.176 -6.868 -14.418 1.00 69.94 88 LEU A O 1
ATOM 744 N N . LEU A 1 89 ? 10.521 -5.474 -13.273 1.00 75.75 89 LEU A N 1
ATOM 745 C CA . LEU A 1 89 ? 9.504 -4.454 -13.015 1.00 75.75 89 LEU A CA 1
ATOM 746 C C . LEU A 1 89 ? 10.146 -3.057 -12.867 1.00 75.75 89 LEU A C 1
ATOM 748 O O . LEU A 1 89 ? 11.011 -2.881 -12.008 1.00 75.75 89 LEU A O 1
ATOM 752 N N . PRO A 1 90 ? 9.735 -2.027 -13.631 1.00 79.06 90 PRO A N 1
ATOM 753 C CA . PRO A 1 90 ? 10.254 -0.670 -13.461 1.00 79.06 90 PRO A CA 1
ATOM 754 C C . PRO A 1 90 ? 10.029 -0.121 -12.043 1.00 79.06 90 PRO A C 1
ATOM 756 O O . PRO A 1 90 ? 8.945 -0.274 -11.478 1.00 79.06 90 PRO A O 1
ATOM 759 N N . TYR A 1 91 ? 11.011 0.606 -11.496 1.00 80.94 91 TYR A N 1
ATOM 760 C CA . TYR A 1 91 ? 10.920 1.199 -10.150 1.00 80.94 91 TYR A CA 1
ATOM 761 C C . TYR A 1 91 ? 9.689 2.095 -9.958 1.00 80.94 91 TYR A C 1
ATOM 763 O O . TYR A 1 91 ? 9.095 2.109 -8.883 1.00 80.94 91 TYR A O 1
ATOM 771 N N . SER A 1 92 ? 9.255 2.794 -11.010 1.00 81.75 92 SER A N 1
ATOM 772 C CA . SER A 1 92 ? 8.042 3.617 -10.985 1.00 81.75 92 SER A CA 1
ATOM 773 C C . SER A 1 92 ? 6.795 2.810 -10.613 1.00 81.75 92 SER A C 1
ATOM 775 O O . SER A 1 92 ? 5.971 3.287 -9.839 1.00 81.75 92 SER A O 1
ATOM 777 N N . ILE A 1 93 ? 6.671 1.580 -11.124 1.00 83.88 93 ILE A N 1
ATOM 778 C CA . ILE A 1 93 ? 5.521 0.711 -10.845 1.00 83.88 93 ILE A CA 1
ATOM 779 C C . ILE A 1 93 ? 5.541 0.283 -9.378 1.00 83.88 93 ILE A C 1
ATOM 781 O O . ILE A 1 93 ? 4.506 0.347 -8.724 1.00 83.88 93 ILE A O 1
ATOM 785 N N . LEU A 1 94 ? 6.716 -0.065 -8.837 1.00 84.69 94 LEU A N 1
ATOM 786 C CA . LEU A 1 94 ? 6.877 -0.420 -7.420 1.00 84.69 94 LEU A CA 1
ATOM 787 C C . LEU A 1 94 ? 6.456 0.724 -6.489 1.00 84.69 94 LEU A C 1
ATOM 789 O O . LEU A 1 94 ? 5.775 0.486 -5.496 1.00 84.69 94 LEU A O 1
ATOM 793 N N . ILE A 1 95 ? 6.835 1.965 -6.812 1.00 85.56 95 ILE A N 1
ATOM 794 C CA . ILE A 1 95 ? 6.504 3.139 -5.991 1.00 85.56 95 ILE A CA 1
ATOM 795 C C . ILE A 1 95 ? 5.002 3.437 -6.039 1.00 85.56 95 ILE A C 1
ATOM 797 O O . ILE A 1 95 ? 4.379 3.614 -4.991 1.00 85.56 95 ILE A O 1
ATOM 801 N N . ILE A 1 96 ? 4.409 3.478 -7.238 1.00 86.81 96 ILE A N 1
ATOM 802 C CA . ILE A 1 96 ? 2.975 3.761 -7.398 1.00 86.81 96 ILE A CA 1
ATOM 803 C C . ILE A 1 96 ? 2.154 2.676 -6.702 1.00 86.81 96 ILE A C 1
ATOM 805 O O . ILE A 1 96 ? 1.239 2.973 -5.937 1.00 86.81 96 ILE A O 1
ATOM 809 N N . GLU A 1 97 ? 2.507 1.414 -6.925 1.00 88.25 97 GLU A N 1
ATOM 810 C CA . GLU A 1 97 ? 1.806 0.287 -6.333 1.00 88.25 97 GLU A CA 1
ATOM 811 C C . GLU A 1 97 ? 1.936 0.291 -4.797 1.00 88.25 97 GLU A C 1
ATOM 813 O O . GLU A 1 97 ? 0.944 0.046 -4.104 1.00 88.25 97 GLU A O 1
ATOM 818 N N . LEU A 1 98 ? 3.104 0.638 -4.238 1.00 88.06 98 LEU A N 1
ATOM 819 C CA . LEU A 1 98 ? 3.282 0.795 -2.793 1.00 88.06 98 LEU A CA 1
ATOM 820 C C . LEU A 1 98 ? 2.304 1.836 -2.235 1.00 88.06 98 LEU A C 1
ATOM 822 O O . LEU A 1 98 ? 1.548 1.524 -1.313 1.00 88.06 98 LEU A O 1
ATOM 826 N N . LEU A 1 99 ? 2.264 3.033 -2.825 1.00 88.12 99 LEU A N 1
ATOM 827 C CA . LEU A 1 99 ? 1.392 4.124 -2.380 1.00 88.12 99 LEU A CA 1
ATOM 828 C C . LEU A 1 99 ? -0.092 3.753 -2.471 1.00 88.12 99 LEU A C 1
ATOM 830 O O . LEU A 1 99 ? -0.830 3.902 -1.494 1.00 88.12 99 LEU A O 1
ATOM 834 N N . VAL A 1 100 ? -0.520 3.209 -3.613 1.00 89.25 100 VAL A N 1
ATOM 835 C CA . VAL A 1 100 ? -1.908 2.781 -3.832 1.00 89.25 100 VAL A CA 1
ATOM 836 C C . VAL A 1 100 ? -2.298 1.681 -2.844 1.00 89.25 100 VAL A C 1
ATOM 838 O O . VAL A 1 100 ? -3.396 1.711 -2.283 1.00 89.25 100 VAL A O 1
ATOM 841 N N . SER A 1 101 ? -1.404 0.728 -2.572 1.00 87.31 101 SER A N 1
ATOM 842 C CA . SER A 1 101 ? -1.686 -0.372 -1.649 1.00 87.31 101 SER A CA 1
ATOM 843 C C . SER A 1 101 ? -1.833 0.093 -0.197 1.00 87.31 101 SER A C 1
ATOM 845 O O . SER A 1 101 ? -2.758 -0.352 0.485 1.00 87.31 101 SER A O 1
ATOM 847 N N . VAL A 1 102 ? -0.978 1.016 0.260 1.00 84.62 102 VAL A N 1
ATOM 848 C CA . VAL A 1 102 ? -1.059 1.614 1.601 1.00 84.62 102 VAL A CA 1
ATOM 849 C C . VAL A 1 102 ? -2.366 2.388 1.748 1.00 84.62 102 VAL A C 1
ATOM 851 O O . VAL A 1 102 ? -3.097 2.181 2.719 1.00 84.62 102 VAL A O 1
ATOM 854 N N . PHE A 1 103 ? -2.699 3.219 0.756 1.00 86.19 103 PHE A N 1
ATOM 855 C CA . PHE A 1 103 ? -3.934 3.996 0.753 1.00 86.19 103 PHE A CA 1
ATOM 856 C C . PHE A 1 103 ? -5.175 3.097 0.787 1.00 86.19 103 PHE A C 1
ATOM 858 O O . PHE A 1 103 ? -6.049 3.283 1.633 1.00 86.19 103 PHE A O 1
ATOM 865 N N . MET A 1 104 ? -5.234 2.067 -0.064 1.00 85.12 104 MET A N 1
ATOM 866 C CA . MET A 1 104 ? -6.362 1.133 -0.083 1.00 85.12 104 MET A CA 1
ATOM 867 C C . MET A 1 104 ? -6.541 0.387 1.238 1.00 85.12 104 MET A C 1
ATOM 869 O O . MET A 1 104 ? -7.674 0.197 1.675 1.00 85.12 104 MET A O 1
ATOM 873 N N . MET A 1 105 ? -5.459 -0.039 1.893 1.00 82.31 105 MET A N 1
ATOM 874 C CA . MET A 1 105 ? -5.575 -0.729 3.181 1.00 82.31 105 MET A CA 1
ATOM 875 C C . MET A 1 105 ? -6.034 0.194 4.302 1.00 82.31 105 MET A C 1
ATOM 877 O O . MET A 1 105 ? -6.842 -0.220 5.136 1.00 82.31 105 MET A O 1
ATOM 881 N N . ALA A 1 106 ? -5.546 1.435 4.317 1.00 81.81 106 ALA A N 1
ATOM 882 C CA . ALA A 1 106 ? -6.012 2.444 5.257 1.00 81.81 106 ALA A CA 1
ATOM 883 C C . ALA A 1 106 ? -7.510 2.730 5.052 1.00 81.81 106 ALA A C 1
ATOM 885 O O . ALA A 1 106 ? -8.277 2.686 6.015 1.00 81.81 106 ALA A O 1
ATOM 886 N N . ALA A 1 107 ? -7.936 2.923 3.798 1.00 84.81 107 ALA A N 1
ATOM 887 C CA . ALA A 1 107 ? -9.331 3.163 3.441 1.00 84.81 107 ALA A CA 1
ATOM 888 C C . ALA A 1 107 ? -10.233 1.977 3.814 1.00 84.81 107 ALA A C 1
ATOM 890 O O . ALA A 1 107 ? -11.248 2.165 4.480 1.00 84.81 107 ALA A O 1
ATOM 891 N N . TYR A 1 108 ? -9.834 0.747 3.470 1.00 83.81 108 TYR A N 1
ATOM 892 C CA . TYR A 1 108 ? -10.553 -0.476 3.839 1.00 83.81 108 TYR A CA 1
ATOM 893 C C . TYR A 1 108 ? -10.754 -0.574 5.354 1.00 83.81 108 TYR A C 1
ATOM 895 O O . TYR A 1 108 ? -11.866 -0.801 5.819 1.00 83.81 108 TYR A O 1
ATOM 903 N N . ARG A 1 109 ? -9.698 -0.352 6.147 1.00 78.12 109 ARG A N 1
ATOM 904 C CA . ARG A 1 109 ? -9.790 -0.413 7.612 1.00 78.12 109 ARG A CA 1
ATOM 905 C C . ARG A 1 109 ? -10.702 0.667 8.185 1.00 78.12 109 ARG A C 1
ATOM 907 O O . ARG A 1 109 ? -11.483 0.367 9.084 1.00 78.12 109 ARG A O 1
ATOM 914 N N . ALA A 1 110 ? -10.618 1.895 7.677 1.00 80.69 110 ALA A N 1
ATOM 915 C CA . ALA A 1 110 ? -11.498 2.980 8.101 1.00 80.69 110 ALA A CA 1
ATOM 916 C C . ALA A 1 110 ? -12.967 2.651 7.795 1.00 80.69 110 ALA A C 1
ATOM 918 O O . ALA A 1 110 ? -13.806 2.727 8.690 1.00 80.69 110 ALA A O 1
ATOM 919 N N . LEU A 1 111 ? -13.255 2.200 6.570 1.00 84.25 111 LEU A N 1
ATOM 920 C CA . LEU A 1 111 ? -14.597 1.809 6.140 1.00 84.25 111 LEU A CA 1
ATOM 921 C C . LEU A 1 111 ? -15.157 0.662 6.987 1.00 84.25 111 LEU A C 1
ATOM 923 O O . LEU A 1 111 ? -16.246 0.787 7.538 1.00 84.25 111 LEU A O 1
ATOM 927 N N . PHE A 1 112 ? -14.400 -0.424 7.167 1.00 83.00 112 PHE A N 1
ATOM 928 C CA . PHE A 1 112 ? -14.842 -1.554 7.988 1.00 83.00 112 PHE A CA 1
ATOM 929 C C . PHE A 1 112 ? -15.056 -1.169 9.450 1.00 83.00 112 PHE A C 1
ATOM 931 O O . PHE A 1 112 ? -16.012 -1.637 10.062 1.00 83.00 112 PHE A O 1
ATOM 938 N N . LYS A 1 113 ? -14.211 -0.297 10.014 1.00 79.81 113 LYS A N 1
ATOM 939 C CA . LYS A 1 113 ? -14.388 0.196 11.384 1.00 79.81 113 LYS A CA 1
ATOM 940 C C . LYS A 1 113 ? -15.686 0.990 11.528 1.00 79.81 113 LYS A C 1
ATOM 942 O O . LYS A 1 113 ? -16.403 0.781 12.502 1.00 79.81 113 LYS A O 1
ATOM 947 N N . ILE A 1 114 ? -15.986 1.871 10.573 1.00 81.56 114 ILE A N 1
ATOM 948 C CA . ILE A 1 114 ? -17.226 2.658 10.564 1.00 81.56 114 ILE A CA 1
ATOM 949 C C . ILE A 1 114 ? -18.434 1.723 10.475 1.00 81.56 114 ILE A C 1
ATOM 951 O O . ILE A 1 114 ? -19.287 1.759 11.356 1.00 81.56 114 ILE A O 1
ATOM 955 N N . LEU A 1 115 ? -18.447 0.818 9.491 1.00 83.38 115 LEU A N 1
ATOM 956 C CA . LEU A 1 115 ? -19.540 -0.138 9.290 1.00 83.38 115 LEU A CA 1
ATOM 957 C C . LEU A 1 115 ? -19.746 -1.057 10.502 1.00 83.38 115 LEU A C 1
ATOM 959 O O . LEU A 1 115 ? -20.879 -1.361 10.865 1.00 83.38 115 LEU A O 1
ATOM 963 N N . TYR A 1 116 ? -18.666 -1.491 11.152 1.00 82.12 116 TYR A N 1
ATOM 964 C CA . TYR A 1 116 ? -18.741 -2.343 12.338 1.00 82.12 116 TYR A CA 1
ATOM 965 C C . TYR A 1 116 ? -19.311 -1.601 13.553 1.00 82.12 116 TYR A C 1
ATOM 967 O O . TYR A 1 116 ? -20.183 -2.129 14.243 1.00 82.12 116 TYR A O 1
ATOM 975 N N . ILE A 1 117 ? -18.854 -0.368 13.805 1.00 78.81 117 ILE A N 1
ATOM 976 C CA . ILE A 1 117 ? -19.389 0.476 14.885 1.00 78.81 117 ILE A CA 1
ATOM 977 C C . ILE A 1 117 ? -20.869 0.767 14.638 1.00 78.81 117 ILE A C 1
ATOM 979 O O . ILE A 1 117 ? -21.672 0.695 15.566 1.00 78.81 117 ILE A O 1
ATOM 983 N N . GLU A 1 118 ? -21.234 1.065 13.395 1.00 80.06 118 GLU A N 1
ATOM 984 C CA . GLU A 1 118 ? -22.614 1.332 13.014 1.00 80.06 118 GLU A CA 1
ATOM 985 C C . GLU A 1 118 ? -23.496 0.087 13.185 1.00 80.06 118 GLU A C 1
ATOM 987 O O . GLU A 1 118 ? -24.537 0.164 13.831 1.00 80.06 118 GLU A O 1
ATOM 992 N N . SER A 1 119 ? -23.037 -1.083 12.731 1.00 76.44 119 SER A N 1
ATOM 993 C CA . SER A 1 119 ? -23.735 -2.366 12.899 1.00 76.44 119 SER A CA 1
ATOM 994 C C . SER A 1 119 ? -23.950 -2.740 14.375 1.00 76.44 119 SER A C 1
ATOM 996 O O . SER A 1 119 ? -25.039 -3.165 14.767 1.00 76.44 119 SER A O 1
ATOM 998 N N . ILE A 1 120 ? -22.951 -2.519 15.237 1.00 72.31 120 ILE A N 1
ATOM 999 C CA . ILE A 1 120 ? -23.090 -2.738 16.685 1.00 72.31 120 ILE A CA 1
ATOM 1000 C C . ILE A 1 120 ? -24.037 -1.723 17.324 1.00 72.31 120 ILE A C 1
ATOM 1002 O O . ILE A 1 120 ? -24.849 -2.100 18.169 1.00 72.31 120 ILE A O 1
ATOM 1006 N N . ASN A 1 121 ? -23.954 -0.447 16.943 1.00 67.19 121 ASN A N 1
ATOM 1007 C CA . ASN A 1 121 ? -24.836 0.583 17.486 1.00 67.19 121 ASN A CA 1
ATOM 1008 C C . ASN A 1 121 ? -26.297 0.365 17.071 1.00 67.19 121 ASN A C 1
ATOM 1010 O O . ASN A 1 121 ? -27.184 0.604 17.887 1.00 67.19 121 ASN A O 1
ATOM 1014 N N . GLN A 1 122 ? -26.554 -0.154 15.867 1.00 61.06 122 GLN A N 1
ATOM 1015 C CA . GLN A 1 122 ? -27.899 -0.541 15.428 1.00 61.06 122 GLN A CA 1
ATOM 1016 C C . GLN A 1 122 ? -28.450 -1.748 16.213 1.00 61.06 122 GLN A C 1
ATOM 1018 O O . GLN A 1 122 ? -29.649 -1.817 16.471 1.00 61.06 122 GLN A O 1
ATOM 1023 N N . ASN A 1 123 ? -27.582 -2.659 16.671 1.00 56.34 123 ASN A N 1
ATOM 1024 C CA . ASN A 1 123 ? -27.955 -3.829 17.475 1.00 56.34 123 ASN A CA 1
ATOM 1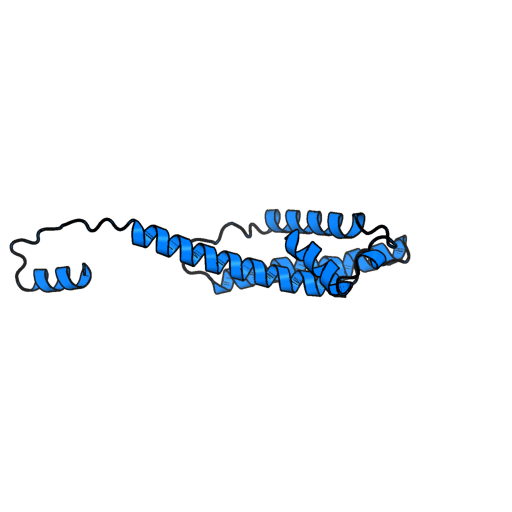025 C C . ASN A 1 123 ? -28.047 -3.575 18.990 1.00 56.34 123 ASN A C 1
ATOM 1027 O O . ASN A 1 123 ? -28.354 -4.502 19.748 1.00 56.34 123 ASN A O 1
ATOM 1031 N N . LYS A 1 124 ? -27.840 -2.341 19.471 1.00 58.59 124 LYS A N 1
ATOM 1032 C CA . LYS A 1 124 ? -28.205 -1.984 20.849 1.00 58.59 124 LYS A CA 1
ATOM 1033 C C . LYS A 1 124 ? -29.727 -1.904 20.954 1.00 58.59 124 LYS A C 1
ATOM 1035 O O . LYS A 1 124 ? -30.323 -0.832 20.884 1.00 58.59 124 LYS A O 1
ATOM 1040 N N . VAL A 1 125 ? -30.367 -3.058 21.142 1.00 57.50 125 VAL A N 1
ATOM 1041 C CA . VAL A 1 125 ? -31.777 -3.139 21.531 1.00 57.50 125 VAL A CA 1
ATOM 1042 C C . VAL A 1 125 ? -31.939 -2.299 22.796 1.00 57.50 125 VAL A C 1
ATOM 1044 O O . VAL A 1 125 ? -31.379 -2.643 23.839 1.00 57.50 125 VAL A O 1
ATOM 1047 N N . LYS A 1 126 ? -32.674 -1.181 22.709 1.00 62.56 126 LYS A N 1
ATOM 1048 C CA . LYS A 1 126 ? -33.028 -0.360 23.873 1.00 62.56 126 LYS A CA 1
ATOM 1049 C C . LYS A 1 126 ? -33.826 -1.231 24.841 1.00 62.56 126 LYS A C 1
ATOM 1051 O O . LYS A 1 126 ? -35.036 -1.405 24.692 1.00 62.56 126 LYS A O 1
ATOM 1056 N N . LYS A 1 127 ? -33.142 -1.834 25.810 1.00 66.88 127 LYS A N 1
ATOM 1057 C CA . LYS A 1 127 ? -33.774 -2.662 26.832 1.00 66.88 127 LYS A CA 1
ATOM 1058 C C . LYS A 1 127 ? -34.520 -1.708 27.760 1.00 66.88 127 LYS A C 1
ATOM 1060 O O . LYS A 1 127 ? -33.902 -0.853 28.383 1.00 66.88 127 LYS A O 1
ATOM 1065 N N . ARG A 1 128 ? -35.852 -1.800 27.811 1.00 68.31 128 ARG A N 1
ATOM 1066 C CA . ARG A 1 128 ? -36.653 -0.992 28.742 1.00 68.31 128 ARG A CA 1
ATOM 1067 C C . ARG A 1 128 ? -36.371 -1.496 30.154 1.00 68.31 128 ARG A C 1
ATOM 1069 O O . ARG A 1 128 ? -36.757 -2.612 30.490 1.00 68.31 128 ARG A O 1
ATOM 1076 N N . VAL A 1 129 ? -35.661 -0.699 30.944 1.00 77.12 129 VAL A N 1
ATOM 1077 C CA . VAL A 1 129 ? -35.338 -1.007 32.341 1.00 77.12 129 VAL A CA 1
ATOM 1078 C C . VAL A 1 129 ? -36.209 -0.130 33.234 1.00 77.12 129 VAL A C 1
ATOM 1080 O O . VAL A 1 129 ? -36.335 1.067 32.982 1.00 77.12 129 VAL A O 1
ATOM 1083 N N . PHE A 1 130 ? -36.829 -0.718 34.255 1.00 79.38 130 PHE A N 1
ATOM 1084 C CA . PHE A 1 130 ? -37.617 0.015 35.244 1.00 79.38 130 PHE A CA 1
ATOM 1085 C C . PHE A 1 130 ? -36.778 0.177 36.513 1.00 79.38 130 PHE A C 1
ATOM 1087 O O . PHE A 1 130 ? -36.348 -0.818 37.095 1.00 79.38 130 PHE A O 1
ATOM 1094 N N . ILE A 1 131 ? -36.511 1.417 36.923 1.00 80.31 131 ILE A N 1
ATOM 1095 C CA . ILE A 1 131 ? -35.745 1.722 38.138 1.00 80.31 131 ILE A CA 1
ATOM 1096 C C . ILE A 1 131 ? -36.749 2.070 39.238 1.00 80.31 131 ILE A C 1
ATOM 1098 O O . ILE A 1 131 ? -37.454 3.071 39.130 1.00 80.31 131 ILE A O 1
ATOM 1102 N N . TYR A 1 132 ? -36.821 1.254 40.291 1.00 83.00 132 TYR A N 1
ATOM 1103 C CA . TYR A 1 132 ? -37.698 1.493 41.439 1.00 83.00 132 TYR A CA 1
ATOM 1104 C C . TYR A 1 132 ? -36.877 1.707 42.715 1.00 83.00 132 TYR A C 1
ATOM 1106 O O . TYR A 1 132 ? -35.912 0.989 42.958 1.00 83.00 132 TYR A O 1
ATOM 1114 N N . GLY A 1 133 ? -37.255 2.701 43.525 1.00 77.25 133 GLY A N 1
ATOM 1115 C CA . GLY A 1 133 ? -36.672 2.929 44.855 1.00 77.25 133 GLY A CA 1
ATOM 1116 C C . GLY A 1 133 ? -35.255 3.523 44.896 1.00 77.25 133 GLY A C 1
ATOM 1117 O O . GLY A 1 133 ? -34.598 3.418 45.924 1.00 77.25 133 GLY A O 1
ATOM 1118 N N . ALA A 1 134 ? -34.765 4.149 43.821 1.00 77.69 134 ALA A N 1
ATOM 1119 C CA . ALA A 1 134 ? -33.355 4.555 43.713 1.00 77.69 134 ALA A CA 1
ATOM 1120 C C . ALA A 1 134 ? -33.027 6.011 44.117 1.00 77.69 134 ALA A C 1
ATOM 1122 O O . ALA A 1 134 ? -31.873 6.419 43.997 1.00 77.69 134 ALA A O 1
ATOM 1123 N N . GLY A 1 135 ? -33.992 6.812 44.585 1.00 84.12 135 GLY A N 1
ATOM 1124 C CA . GLY A 1 135 ? -33.745 8.196 45.029 1.00 84.12 135 GLY A CA 1
ATOM 1125 C C . GLY A 1 135 ? -32.909 9.023 44.035 1.00 84.12 135 GLY A C 1
ATOM 1126 O O . GLY A 1 135 ? -33.145 8.977 42.827 1.00 84.12 135 GLY A O 1
ATOM 1127 N N . SER A 1 136 ? -31.898 9.744 44.532 1.00 85.00 136 SER A N 1
ATOM 1128 C CA . SER A 1 136 ? -30.952 10.508 43.701 1.00 85.00 136 SER A CA 1
ATOM 1129 C C . SER A 1 136 ? -30.078 9.624 42.800 1.00 85.00 136 SER A C 1
ATOM 1131 O O . SER A 1 136 ? -29.770 10.020 41.677 1.00 85.00 136 SER A O 1
ATOM 1133 N N . ALA A 1 137 ? -29.741 8.404 43.230 1.00 83.62 137 ALA A N 1
ATOM 1134 C CA . ALA A 1 137 ? -28.941 7.466 42.440 1.00 83.62 137 ALA A CA 1
ATOM 1135 C C . ALA A 1 137 ? -29.668 7.002 41.163 1.00 83.62 137 ALA A C 1
ATOM 1137 O O . ALA A 1 137 ? -29.034 6.764 40.136 1.00 83.62 137 ALA A O 1
ATOM 1138 N N . GLY A 1 138 ? -31.005 6.941 41.186 1.00 83.19 138 GLY A N 1
ATOM 1139 C CA . GLY A 1 138 ? -31.814 6.615 40.008 1.00 83.19 138 GLY A CA 1
ATOM 1140 C C . GLY A 1 138 ? -31.696 7.647 38.885 1.00 83.19 138 GLY A C 1
ATOM 1141 O O . GLY A 1 138 ? -31.720 7.283 37.710 1.00 83.19 138 GLY A O 1
ATOM 1142 N N . VAL A 1 139 ? -31.510 8.923 39.237 1.00 82.75 139 VAL A N 1
ATOM 1143 C CA . VAL A 1 139 ? -31.326 10.013 38.266 1.00 82.75 139 VAL A CA 1
ATOM 1144 C C . VAL A 1 139 ? -29.971 9.889 37.569 1.00 82.75 139 VAL A C 1
ATOM 1146 O O . VAL A 1 139 ? -29.900 10.003 36.347 1.00 82.75 139 VAL A O 1
ATOM 1149 N N . THR A 1 140 ? -28.912 9.576 38.320 1.00 83.69 140 THR A N 1
ATOM 1150 C CA . THR A 1 140 ? -27.568 9.360 37.763 1.00 83.69 140 THR A CA 1
ATOM 1151 C C . THR A 1 140 ? -27.532 8.151 36.829 1.00 83.69 140 THR A C 1
ATOM 1153 O O . THR A 1 140 ? -26.980 8.230 35.737 1.00 83.69 140 THR A O 1
ATOM 1156 N N . VAL A 1 141 ? -28.167 7.040 37.213 1.00 84.00 141 VAL A N 1
ATOM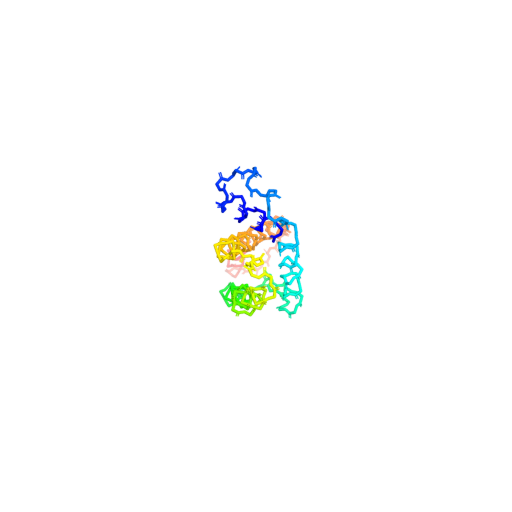 1157 C CA . VAL A 1 141 ? -28.225 5.831 36.374 1.00 84.00 141 VAL A CA 1
ATOM 1158 C C . VAL A 1 141 ? -29.004 6.083 35.080 1.00 84.00 141 VAL A C 1
ATOM 1160 O O . VAL A 1 141 ? -28.591 5.601 34.028 1.00 84.00 141 VAL A O 1
ATOM 1163 N N . LYS A 1 142 ? -30.077 6.888 35.119 1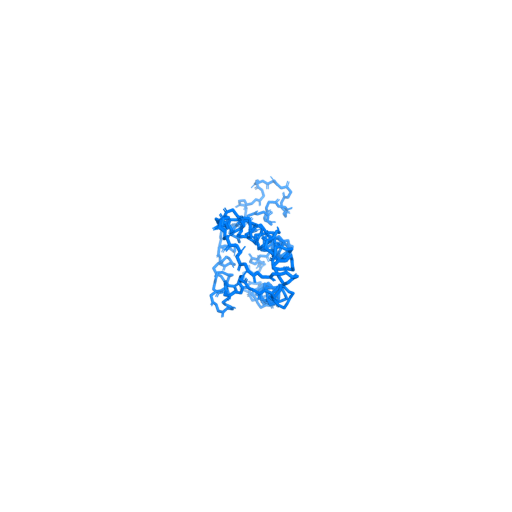.00 82.44 142 LYS A N 1
ATOM 1164 C CA . LYS A 1 142 ? -30.789 7.317 33.907 1.00 82.44 142 LYS A CA 1
ATOM 1165 C C . LYS A 1 142 ? -29.873 8.104 32.960 1.00 82.44 142 LYS A C 1
ATOM 1167 O O . LYS A 1 142 ? -29.838 7.785 31.783 1.00 82.44 142 LYS A O 1
ATOM 1172 N N . GLN A 1 143 ? -29.104 9.070 33.468 1.00 80.31 143 GLN A N 1
ATOM 1173 C CA . GLN A 1 14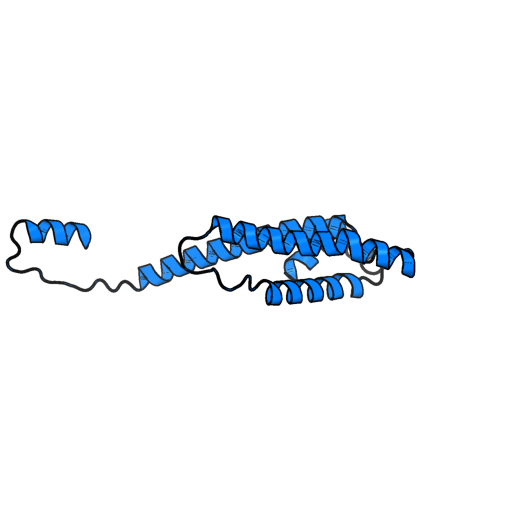3 ? -28.190 9.887 32.649 1.00 80.31 143 GLN A CA 1
ATOM 1174 C C . GLN A 1 143 ? -27.061 9.088 31.984 1.00 80.31 143 GLN A C 1
ATOM 1176 O O . GLN A 1 143 ? -26.520 9.532 30.981 1.00 80.31 143 GLN A O 1
ATOM 1181 N N . VAL A 1 144 ? -26.679 7.943 32.555 1.00 80.19 144 VAL A N 1
ATOM 1182 C CA . VAL A 1 144 ? -25.654 7.049 31.989 1.00 80.19 144 VAL A CA 1
ATOM 1183 C C . VAL A 1 144 ? -26.251 6.062 30.974 1.00 80.19 144 VAL A C 1
ATOM 1185 O O . VAL A 1 144 ? -25.529 5.538 30.127 1.00 80.19 144 VAL A O 1
ATOM 1188 N N . LEU A 1 145 ? -27.552 5.770 31.085 1.00 74.75 145 LEU A N 1
ATOM 1189 C CA . LEU A 1 145 ? -28.291 4.879 30.184 1.00 74.75 145 LEU A CA 1
ATOM 1190 C C . LEU A 1 145 ? -28.910 5.602 28.975 1.00 74.75 145 LEU A C 1
ATOM 1192 O O . LEU A 1 145 ? -29.178 4.928 27.976 1.00 74.75 145 LEU A O 1
ATOM 1196 N N . ASP A 1 146 ? -29.167 6.910 29.090 1.00 65.88 146 ASP A N 1
ATOM 1197 C CA . ASP A 1 146 ? -29.523 7.811 27.980 1.00 65.88 146 ASP A CA 1
ATOM 1198 C C . ASP A 1 146 ? -28.330 8.013 27.024 1.00 65.88 146 ASP A C 1
ATOM 1200 O O . ASP A 1 146 ? -28.564 7.964 25.791 1.00 65.88 146 ASP A O 1
#

Radius of gyration: 24.4 Å; chains: 1; bounding box: 60×25×72 Å

pLDDT: mean 76.15, std 9.49, range [51.91, 89.25]

Secondary structure (DSSP, 8-state):
-HHHHHHHHHHHTTT-GGGTGGGTTTHHHHHHHHHHHHHHHHHTTTTT-SSS-HHHHHHHHHHHHHHHHHHIIIIIHHHHHHHHSS-SS-HHHHHHHHHHHHHHHHHHHHHHHHHHHHHHHHT---------S-HHHHHHHHHHH-

Foldseek 3Di:
DLVLLVVLVCVVCVNPCVVCPPPVNPPLSVVLVVLLVVLCVVLVLVPPQDDDDPPVSLVSVLCSLVVSLVCCVPPVQVVCCVVPVDGSDDNSSSVSSSVSVSVVVNVVSVVVVVVVVVVVVVPPPLDDDDDPPQPPNVVVVVVVSD